Protein AF-A0A357Z618-F1 (afdb_monomer)

Solvent-accessible surface area (backbone atoms only — not comparable to full-atom values): 7274 Å² total; per-residue (Å²): 133,85,86,73,82,80,74,82,81,78,72,84,77,72,81,84,80,55,97,51,48,66,59,56,58,45,61,80,38,63,82,45,45,51,68,73,71,71,44,47,83,38,64,69,55,47,49,55,39,32,42,52,51,33,52,50,54,50,51,53,52,52,51,50,52,41,51,54,41,33,74,76,70,43,71,34,67,64,52,50,53,53,52,51,53,53,52,49,52,49,52,52,51,49,49,51,30,59,74,70,75,45,95,68,69,49,82,97,48,21,77,60,14,70,64,56,85,70,93,108

Foldseek 3Di:
DDDDDDDDDPDPPDDDDDPCNVVVVCVVVPLCVCVVVVVLVPPLNVLLSLLVVLLVVVLVVQLVVLVVCVVVVHPSVVSVVVSVVLSVVQVVVSVVCSVVSHSDARPPRRVVSNPPPPPD

Mean predicted aligned error: 11.52 Å

Structure (mmCIF, N/CA/C/O backbone):
data_AF-A0A357Z618-F1
#
_entry.id   AF-A0A357Z618-F1
#
loop_
_atom_site.group_PDB
_atom_site.id
_atom_site.type_symbol
_atom_site.label_atom_id
_atom_site.label_alt_id
_atom_site.label_comp_id
_atom_site.label_asym_id
_atom_site.label_entity_id
_atom_site.label_seq_id
_atom_site.pdbx_PDB_ins_code
_atom_site.Cartn_x
_atom_site.Cartn_y
_atom_site.Cartn_z
_atom_site.occupancy
_atom_site.B_iso_or_equiv
_atom_site.auth_seq_id
_atom_site.auth_comp_id
_atom_site.auth_asym_id
_atom_site.auth_atom_id
_atom_site.pdbx_PDB_model_num
ATOM 1 N N . MET A 1 1 ? 59.404 21.538 21.693 1.00 68.31 1 MET A N 1
ATOM 2 C CA . MET A 1 1 ? 58.019 21.947 21.389 1.00 68.31 1 MET A CA 1
ATOM 3 C C . MET A 1 1 ? 57.127 21.073 22.239 1.00 68.31 1 MET A C 1
ATOM 5 O O . MET A 1 1 ? 57.030 19.886 21.957 1.00 68.31 1 MET A O 1
ATOM 9 N N . ASP A 1 2 ? 56.593 21.622 23.324 1.00 62.09 2 ASP A N 1
ATOM 10 C CA . ASP A 1 2 ? 55.784 20.862 24.276 1.00 62.09 2 ASP A CA 1
ATOM 11 C C . ASP A 1 2 ? 54.397 20.605 23.684 1.00 62.09 2 ASP A C 1
ATOM 13 O O . ASP A 1 2 ? 53.697 21.533 23.277 1.00 62.09 2 ASP A O 1
ATOM 17 N N . TYR A 1 3 ? 54.018 19.333 23.595 1.00 68.06 3 TYR A N 1
ATOM 18 C CA . TYR A 1 3 ? 52.692 18.923 23.149 1.00 68.06 3 TYR A CA 1
ATOM 19 C C . TYR A 1 3 ? 51.657 19.355 24.195 1.00 68.06 3 TYR A C 1
ATOM 21 O O . TYR A 1 3 ? 51.611 18.808 25.296 1.00 68.06 3 TYR A O 1
ATOM 29 N N . GLN A 1 4 ? 50.829 20.344 23.856 1.00 60.72 4 GLN A N 1
ATOM 30 C CA . GLN A 1 4 ? 49.635 20.683 24.626 1.00 60.72 4 GLN A CA 1
ATOM 31 C C . GLN A 1 4 ? 48.492 19.773 24.156 1.00 60.72 4 GLN A C 1
ATOM 33 O O . GLN A 1 4 ? 48.159 19.800 22.967 1.00 60.72 4 GLN A O 1
ATOM 38 N N . PRO A 1 5 ? 47.885 18.954 25.032 1.00 66.62 5 PRO A N 1
ATOM 39 C CA . PRO A 1 5 ? 46.740 18.148 24.643 1.00 66.62 5 PRO A CA 1
ATOM 40 C C . PRO A 1 5 ? 45.567 19.070 24.295 1.00 66.62 5 PRO A C 1
ATOM 42 O O . PRO A 1 5 ? 45.100 19.846 25.127 1.00 66.62 5 PRO A O 1
ATOM 45 N N . VAL A 1 6 ? 45.082 18.980 23.056 1.00 71.19 6 VAL A N 1
ATOM 46 C CA . VAL A 1 6 ? 43.821 19.607 22.648 1.00 71.19 6 VAL A CA 1
ATOM 47 C C . VAL A 1 6 ? 42.682 18.998 23.464 1.00 71.19 6 VAL A C 1
ATOM 49 O O . VAL A 1 6 ? 42.435 17.793 23.410 1.00 71.19 6 VAL A O 1
ATOM 52 N N . THR A 1 7 ? 41.996 19.823 24.251 1.00 67.69 7 THR A N 1
ATOM 53 C CA . THR A 1 7 ? 40.782 19.413 24.956 1.00 67.69 7 THR A CA 1
ATOM 54 C C . THR A 1 7 ? 39.686 19.088 23.936 1.00 67.69 7 THR A C 1
ATOM 56 O O . THR A 1 7 ? 39.509 19.831 22.966 1.00 67.69 7 THR A O 1
ATOM 59 N N . PRO A 1 8 ? 38.938 17.983 24.108 1.00 64.88 8 PRO A N 1
ATOM 60 C CA . PRO A 1 8 ? 37.836 17.669 23.213 1.00 64.88 8 PRO A CA 1
ATOM 61 C C . PRO A 1 8 ? 36.765 18.754 23.353 1.00 64.88 8 PRO A C 1
ATOM 63 O O . PRO A 1 8 ? 36.229 18.977 24.439 1.00 64.88 8 PRO A O 1
ATOM 66 N N . VAL A 1 9 ? 36.462 19.440 22.250 1.00 62.28 9 VAL A N 1
ATOM 67 C CA . VAL A 1 9 ? 35.325 20.360 22.164 1.00 62.28 9 VAL A CA 1
ATOM 68 C C . VAL A 1 9 ? 34.064 19.529 22.376 1.00 62.28 9 VAL A C 1
ATOM 70 O O . VAL A 1 9 ? 33.735 18.667 21.561 1.00 62.28 9 VAL A O 1
ATOM 73 N N . SER A 1 10 ? 33.367 19.757 23.486 1.00 60.72 10 SER A N 1
ATOM 74 C CA . SER A 1 10 ? 32.055 19.174 23.736 1.00 60.72 10 SER A CA 1
ATOM 75 C C . SER A 1 10 ? 31.085 19.664 22.659 1.00 60.72 10 SER A C 1
ATOM 77 O O . SER A 1 10 ? 30.674 20.823 22.646 1.00 60.72 10 SER A O 1
ATOM 79 N N . GLN A 1 11 ? 30.725 18.784 21.721 1.00 56.59 11 GLN A N 1
ATOM 80 C CA . GLN A 1 11 ? 29.605 19.036 20.816 1.00 56.59 11 GLN A CA 1
ATOM 81 C C . GLN A 1 11 ? 28.349 19.296 21.665 1.00 56.59 11 GLN A C 1
ATOM 83 O O . GLN A 1 11 ? 28.094 18.526 22.597 1.00 56.59 11 GLN A O 1
ATOM 88 N N . PRO A 1 12 ? 27.553 20.343 21.378 1.00 52.50 12 PRO A N 1
ATOM 89 C CA . PRO A 1 12 ? 26.304 20.564 22.089 1.00 52.50 12 PRO A CA 1
ATOM 90 C C . PRO A 1 12 ? 25.418 19.328 21.933 1.00 52.50 12 PRO A C 1
ATOM 92 O O . PRO A 1 12 ? 25.112 18.899 20.819 1.00 52.50 12 PRO A O 1
ATOM 95 N N . SER A 1 13 ? 25.046 18.731 23.064 1.00 57.50 13 SER A N 1
ATOM 96 C CA . SER A 1 13 ? 24.166 17.572 23.118 1.00 57.50 13 SER A CA 1
ATOM 97 C C . SER A 1 13 ? 22.793 17.939 22.558 1.00 57.50 13 SER A C 1
ATOM 99 O O . SER A 1 13 ? 22.197 18.887 23.055 1.00 57.50 13 SER A O 1
ATOM 101 N N . SER A 1 14 ? 22.319 17.167 21.572 1.00 63.69 14 SER A N 1
ATOM 102 C CA . SER A 1 14 ? 20.929 17.030 21.090 1.00 63.69 14 SER A CA 1
ATOM 103 C C . SER A 1 14 ? 20.078 18.307 21.004 1.00 63.69 14 SER A C 1
ATOM 105 O O . SER A 1 14 ? 19.740 18.911 22.018 1.00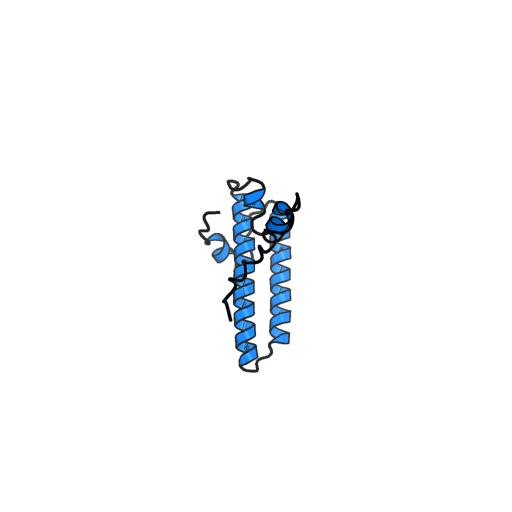 63.69 14 SER A O 1
ATOM 107 N N . ALA A 1 15 ? 19.625 18.641 19.790 1.00 66.06 15 ALA A N 1
ATOM 108 C CA . ALA A 1 15 ? 18.656 19.709 19.541 1.00 66.06 15 ALA A CA 1
ATOM 109 C C . ALA A 1 15 ? 17.475 19.676 20.545 1.00 66.06 15 ALA A C 1
ATOM 111 O O . ALA A 1 15 ? 17.050 18.584 20.941 1.00 66.06 15 ALA A O 1
ATOM 112 N N . PRO A 1 16 ? 16.953 20.842 20.976 1.00 62.53 16 PRO A N 1
ATOM 113 C CA . PRO A 1 16 ? 15.870 20.909 21.953 1.00 62.53 16 PRO A CA 1
ATOM 114 C C . PRO A 1 16 ? 14.658 20.111 21.460 1.00 62.53 16 PRO A C 1
ATOM 116 O O . PRO A 1 16 ? 14.172 20.339 20.355 1.00 62.53 16 PRO A O 1
ATOM 119 N N . LYS A 1 17 ? 14.190 19.166 22.285 1.00 56.28 17 LYS A N 1
ATOM 120 C CA . LYS A 1 17 ? 13.039 18.315 21.964 1.00 56.28 17 LYS A CA 1
ATOM 121 C C . LYS A 1 17 ? 11.777 19.167 21.853 1.00 56.28 17 LYS A C 1
ATOM 123 O O . LYS A 1 17 ? 11.430 19.872 22.804 1.00 56.28 17 LYS A O 1
ATOM 128 N N . HIS A 1 18 ? 11.081 19.100 20.724 1.00 66.00 18 HIS A N 1
ATOM 129 C CA . HIS A 1 18 ? 9.784 19.740 20.573 1.00 66.00 18 HIS A CA 1
ATOM 130 C C . HIS A 1 18 ? 8.726 18.940 21.352 1.00 66.00 18 HIS A C 1
ATOM 132 O O . HIS A 1 18 ? 8.721 17.707 21.300 1.00 66.00 18 HIS A O 1
ATOM 138 N N . PRO A 1 19 ? 7.755 19.592 22.016 1.00 66.81 19 PRO A N 1
ATOM 139 C CA . PRO A 1 19 ? 6.670 18.896 22.716 1.00 66.81 19 PRO A CA 1
ATOM 140 C C . PRO A 1 19 ? 5.860 17.952 21.816 1.00 66.81 19 PRO A C 1
ATOM 142 O O . PRO A 1 19 ? 5.194 17.043 22.303 1.00 66.81 19 PRO A O 1
ATOM 145 N N . GLN A 1 20 ? 5.914 18.164 20.497 1.00 70.12 20 GLN A N 1
ATOM 146 C CA . GLN A 1 20 ? 5.241 1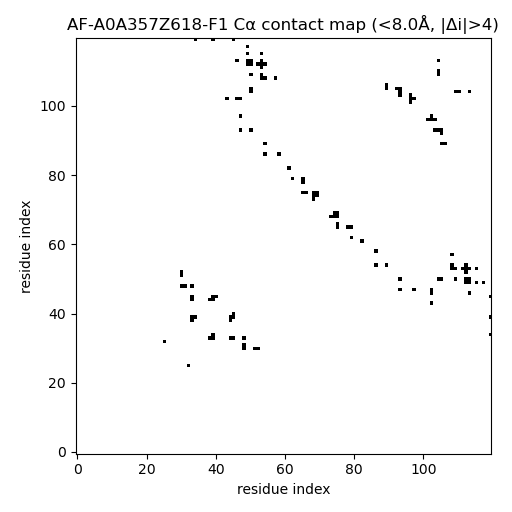7.331 19.502 1.00 70.12 20 GLN A CA 1
ATOM 147 C C . GLN A 1 20 ? 6.190 16.412 18.725 1.00 70.12 20 GLN A C 1
ATOM 149 O O . GLN A 1 20 ? 5.743 15.802 17.760 1.00 70.12 20 GLN A O 1
ATOM 154 N N . ASP A 1 21 ? 7.453 16.249 19.134 1.00 73.00 21 ASP A N 1
ATOM 155 C CA . ASP A 1 21 ? 8.395 15.311 18.494 1.00 73.00 21 ASP A CA 1
ATOM 156 C C . ASP A 1 21 ? 7.810 13.905 18.399 1.00 73.00 21 ASP A C 1
ATOM 158 O O . ASP A 1 21 ? 7.963 13.214 17.395 1.00 73.00 21 ASP A O 1
ATOM 162 N N . MET A 1 22 ? 7.080 13.497 19.438 1.00 62.06 22 MET A N 1
ATOM 163 C CA . MET A 1 22 ? 6.418 12.205 19.459 1.00 62.06 22 MET A CA 1
ATOM 164 C C . MET A 1 22 ? 5.273 12.148 18.439 1.00 62.06 22 MET A C 1
ATOM 166 O O . MET A 1 22 ? 5.167 11.178 17.706 1.00 62.06 22 MET A O 1
ATOM 170 N N . LEU A 1 23 ? 4.461 13.200 18.309 1.00 65.38 23 LEU A N 1
ATOM 171 C CA . LEU A 1 23 ? 3.409 13.278 17.287 1.00 65.38 23 LEU A CA 1
ATOM 172 C C . LEU A 1 23 ? 3.995 13.330 15.862 1.00 65.38 23 LEU A C 1
ATOM 174 O O . LEU A 1 23 ? 3.475 12.686 14.948 1.00 65.38 23 LEU A O 1
ATOM 178 N N . ALA A 1 24 ? 5.105 14.046 15.677 1.00 60.72 24 ALA A N 1
ATOM 179 C CA . ALA A 1 24 ? 5.835 14.125 14.418 1.00 60.72 24 ALA A CA 1
ATOM 180 C C . ALA A 1 24 ? 6.406 12.755 14.025 1.00 60.72 24 ALA A C 1
ATOM 182 O O . ALA A 1 24 ? 6.180 12.300 12.905 1.00 60.72 24 ALA A O 1
ATOM 183 N N . ALA A 1 25 ? 7.048 12.051 14.961 1.00 61.16 25 ALA A N 1
ATOM 184 C CA . ALA A 1 25 ? 7.526 10.685 14.759 1.00 61.16 25 ALA A CA 1
ATOM 185 C C . ALA A 1 25 ? 6.379 9.733 14.392 1.00 61.16 25 ALA A C 1
ATOM 187 O O . ALA A 1 25 ? 6.508 8.926 13.480 1.00 61.16 25 ALA A O 1
ATOM 188 N N . VAL A 1 26 ? 5.229 9.871 15.049 1.00 53.72 26 VAL A N 1
ATOM 189 C CA . VAL A 1 26 ? 4.042 9.033 14.831 1.00 53.72 26 VAL A CA 1
ATOM 190 C C . VAL A 1 26 ? 3.377 9.269 13.480 1.00 53.72 26 VAL A C 1
ATOM 192 O O . VAL A 1 26 ? 2.841 8.333 12.889 1.00 53.72 26 VAL A O 1
ATOM 195 N N . THR A 1 27 ? 3.466 10.483 12.944 1.00 59.66 27 THR A N 1
ATOM 196 C CA . THR A 1 27 ? 2.924 10.821 11.619 1.00 59.66 27 THR A CA 1
ATOM 197 C C . THR A 1 27 ? 3.650 10.070 10.495 1.00 59.66 27 THR A C 1
ATOM 199 O O . THR A 1 27 ? 3.020 9.673 9.516 1.00 59.66 27 THR A O 1
ATOM 202 N N . TYR A 1 28 ? 4.945 9.768 10.653 1.00 54.00 28 TYR A N 1
ATOM 203 C CA . TYR A 1 28 ? 5.670 8.883 9.724 1.00 54.00 28 TYR A CA 1
ATOM 204 C C . TYR A 1 28 ? 5.154 7.439 9.752 1.00 54.00 28 TYR A C 1
ATOM 206 O O . TYR A 1 28 ? 5.375 6.670 8.819 1.00 54.00 28 TYR A O 1
ATOM 214 N N . ILE A 1 29 ? 4.441 7.078 10.817 1.00 61.38 29 ILE A N 1
ATOM 215 C CA . ILE A 1 29 ? 3.981 5.733 11.121 1.00 61.38 29 ILE A CA 1
ATOM 216 C C . ILE A 1 29 ? 2.441 5.672 11.046 1.00 61.38 29 ILE A C 1
ATOM 218 O O . ILE A 1 29 ? 1.783 5.014 11.849 1.00 61.38 29 ILE A O 1
ATOM 222 N N . ILE A 1 30 ? 1.827 6.335 10.057 1.00 65.62 30 ILE A N 1
ATOM 223 C CA . ILE A 1 30 ? 0.366 6.297 9.827 1.00 65.62 30 ILE A CA 1
ATOM 224 C C . ILE A 1 30 ? -0.182 4.854 9.730 1.00 65.62 30 ILE A C 1
ATOM 226 O O . ILE A 1 30 ? -1.303 4.592 10.158 1.00 65.62 30 ILE A O 1
ATOM 230 N N . PHE A 1 31 ? 0.628 3.881 9.293 1.00 60.75 31 PHE A N 1
ATOM 231 C CA . PHE A 1 31 ? 0.270 2.451 9.289 1.00 60.75 31 PHE A CA 1
ATOM 232 C C . PHE A 1 31 ? 0.138 1.813 10.683 1.00 60.75 31 PHE A C 1
ATOM 234 O O . PHE A 1 31 ? -0.487 0.764 10.818 1.00 60.75 31 PHE A O 1
ATOM 241 N N . PHE A 1 32 ? 0.692 2.431 11.726 1.00 63.78 32 PHE A N 1
ATOM 242 C CA . PHE A 1 32 ? 0.564 1.989 13.116 1.00 63.78 32 PHE A CA 1
ATOM 243 C C . PHE A 1 32 ? -0.369 2.897 13.926 1.00 63.78 32 PHE A C 1
ATOM 245 O O . PHE A 1 32 ? -0.445 2.748 15.144 1.00 63.78 32 PHE A O 1
ATOM 252 N N . ALA A 1 33 ? -1.122 3.797 13.282 1.00 65.50 33 ALA A N 1
ATOM 253 C CA . ALA A 1 33 ? -2.115 4.635 13.956 1.00 65.50 33 ALA A CA 1
ATOM 254 C C . ALA A 1 33 ? -3.046 3.845 14.913 1.00 65.50 33 ALA A C 1
ATOM 256 O O . ALA A 1 33 ? -3.234 4.297 16.044 1.00 65.50 33 ALA A O 1
ATOM 257 N N . PRO A 1 34 ? -3.535 2.633 14.570 1.00 60.25 34 PRO A N 1
ATOM 258 C CA . PRO A 1 34 ? -4.220 1.741 15.514 1.00 60.25 34 PRO A CA 1
ATOM 259 C C . PRO A 1 34 ? -3.477 1.444 16.818 1.00 60.25 34 PRO A C 1
ATOM 261 O O . PRO A 1 34 ? -4.050 1.517 17.908 1.00 60.25 34 PRO A O 1
ATOM 264 N N . ASN A 1 35 ? -2.184 1.136 16.699 1.00 62.41 35 ASN A N 1
ATOM 265 C CA . ASN A 1 35 ? -1.321 0.763 17.812 1.00 62.41 35 ASN A CA 1
ATOM 266 C C . ASN A 1 35 ? -1.049 1.936 18.748 1.00 62.41 35 ASN A C 1
ATOM 268 O O . ASN A 1 35 ? -0.688 1.723 19.905 1.00 62.41 35 ASN A O 1
ATOM 272 N N . LEU A 1 36 ? -1.254 3.159 18.268 1.00 58.91 36 LEU A N 1
ATOM 273 C CA . LEU A 1 36 ? -1.087 4.376 19.046 1.00 58.91 36 LEU A CA 1
ATOM 274 C C . LEU A 1 36 ? -2.394 4.930 19.593 1.00 58.91 36 LEU A C 1
ATOM 276 O O . LEU A 1 36 ? -2.397 5.510 20.673 1.00 58.91 36 LEU A O 1
ATOM 280 N N . ALA A 1 37 ? -3.512 4.665 18.922 1.00 64.94 37 ALA A N 1
ATOM 281 C CA . ALA A 1 37 ? -4.844 4.960 19.435 1.00 64.94 37 ALA A CA 1
ATOM 282 C C . ALA A 1 37 ? -5.287 4.009 20.568 1.00 64.94 37 ALA A C 1
ATOM 284 O O . ALA A 1 37 ? -6.413 4.115 21.046 1.00 64.94 37 ALA A O 1
ATOM 285 N N . GLY A 1 38 ? -4.446 3.045 20.968 1.00 61.03 38 GLY A N 1
ATOM 286 C CA . GLY A 1 38 ? -4.767 2.060 22.006 1.00 61.03 38 GLY A CA 1
ATOM 287 C C . GLY A 1 38 ? -5.835 1.044 21.590 1.00 61.03 38 GLY A C 1
ATOM 288 O O . GLY A 1 38 ? -6.271 0.249 22.412 1.00 61.03 38 GLY A O 1
ATOM 289 N N . LYS A 1 39 ? -6.237 1.025 20.314 1.00 68.69 39 LYS A N 1
ATOM 290 C CA . LYS A 1 39 ? -7.273 0.126 19.779 1.00 68.69 39 LYS A CA 1
ATOM 291 C C . LYS A 1 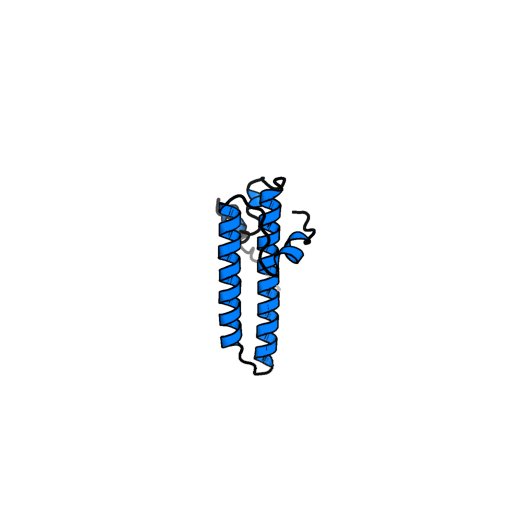39 ? -6.687 -1.161 19.200 1.00 68.69 39 LYS A C 1
ATOM 293 O O . LYS A 1 39 ? -7.233 -1.732 18.262 1.00 68.69 39 LYS A O 1
ATOM 298 N N . LYS A 1 40 ? -5.554 -1.605 19.748 1.00 63.25 40 LYS A N 1
ATOM 299 C CA . LYS A 1 40 ? -4.772 -2.732 19.217 1.00 63.25 40 LYS A CA 1
ATOM 300 C C . LYS A 1 40 ? -5.561 -4.034 19.254 1.00 63.25 40 LYS A C 1
ATOM 302 O O . LYS A 1 40 ? -5.351 -4.898 18.420 1.00 63.25 40 LYS A O 1
ATOM 307 N N . ASP A 1 41 ? -6.477 -4.188 20.203 1.00 65.69 41 ASP A N 1
ATOM 308 C CA . ASP A 1 41 ? -7.231 -5.433 20.392 1.00 65.69 41 ASP A CA 1
ATOM 309 C C . ASP A 1 41 ? -8.495 -5.532 19.543 1.00 65.69 41 ASP A C 1
ATOM 311 O O . ASP A 1 41 ? -9.106 -6.598 19.456 1.00 65.69 41 ASP A O 1
ATOM 315 N N . ASP A 1 42 ? -8.844 -4.454 18.848 1.00 79.75 42 ASP A N 1
ATOM 316 C CA . ASP A 1 42 ? -9.991 -4.434 17.965 1.00 79.75 42 ASP A CA 1
ATOM 317 C C . ASP A 1 42 ? -9.685 -5.218 16.672 1.00 79.75 42 ASP A C 1
ATOM 319 O O . ASP A 1 42 ? -8.790 -4.875 15.892 1.00 79.75 42 ASP A O 1
ATOM 323 N N . GLN A 1 43 ? -10.432 -6.305 16.451 1.00 82.12 43 GLN A N 1
ATOM 324 C CA . GLN A 1 43 ? -10.274 -7.193 15.292 1.00 82.12 43 GLN A CA 1
ATOM 325 C C . GLN A 1 43 ? -10.537 -6.472 13.961 1.00 82.12 43 GLN A C 1
ATOM 327 O O . GLN A 1 43 ? -9.876 -6.769 12.964 1.00 82.12 43 GLN A O 1
ATOM 332 N N . TYR A 1 44 ? -11.461 -5.509 13.943 1.00 82.12 44 TYR A N 1
ATOM 333 C CA . TYR A 1 44 ? -11.781 -4.705 12.766 1.00 82.12 44 TYR A CA 1
ATOM 334 C C . TYR A 1 44 ? -10.618 -3.779 12.412 1.00 82.12 44 TYR A C 1
ATOM 336 O O . TYR A 1 44 ? -10.174 -3.709 11.261 1.00 82.12 44 TYR A O 1
ATOM 344 N N . VAL A 1 45 ? -10.053 -3.123 13.423 1.00 80.69 45 VAL A N 1
ATOM 345 C CA . VAL A 1 45 ? -8.892 -2.253 13.241 1.00 80.69 45 VAL A CA 1
ATOM 346 C C . VAL A 1 45 ? -7.667 -3.065 12.794 1.00 80.69 45 VAL A C 1
ATOM 348 O O . VAL A 1 45 ? -7.000 -2.680 11.829 1.00 80.69 45 VAL A O 1
ATOM 351 N N . LYS A 1 46 ? -7.409 -4.223 13.418 1.00 80.69 46 LYS A N 1
ATOM 352 C CA . LYS A 1 46 ? -6.338 -5.159 13.026 1.00 80.69 46 LYS A CA 1
ATOM 353 C C . LYS A 1 46 ? -6.482 -5.634 11.582 1.00 80.69 46 LYS A C 1
ATOM 355 O O . LYS A 1 46 ? -5.486 -5.719 10.862 1.00 80.69 46 LYS A O 1
ATOM 360 N N . TYR A 1 47 ? -7.705 -5.916 11.141 1.00 85.00 47 TYR A N 1
ATOM 361 C CA . TYR A 1 47 ? -7.983 -6.314 9.765 1.00 85.00 47 TYR A CA 1
ATOM 362 C C . TYR A 1 47 ? -7.567 -5.227 8.761 1.00 85.00 47 TYR A C 1
ATOM 364 O O . TYR A 1 47 ? -6.758 -5.490 7.866 1.00 85.00 47 TYR A O 1
ATOM 372 N N . HIS A 1 48 ? -8.042 -3.989 8.934 1.00 84.44 48 HIS A N 1
ATOM 373 C CA . HIS A 1 48 ? -7.690 -2.891 8.026 1.00 84.44 48 HIS A CA 1
ATOM 374 C C . HIS A 1 48 ? -6.211 -2.507 8.108 1.00 84.44 48 HIS A C 1
ATOM 376 O O . HIS A 1 48 ? -5.617 -2.145 7.091 1.00 84.44 48 HIS A O 1
ATOM 382 N N . GLN A 1 49 ? -5.588 -2.657 9.278 1.00 84.81 49 GLN A N 1
ATOM 383 C CA . GLN A 1 49 ? -4.149 -2.475 9.441 1.00 84.81 49 GLN A CA 1
ATOM 384 C C . GLN A 1 49 ? -3.352 -3.506 8.630 1.00 84.81 49 GLN A C 1
ATOM 386 O O . GLN A 1 49 ? -2.436 -3.130 7.898 1.00 84.81 49 GLN A O 1
ATOM 391 N N . ARG A 1 50 ? -3.724 -4.793 8.683 1.00 84.94 50 ARG A N 1
A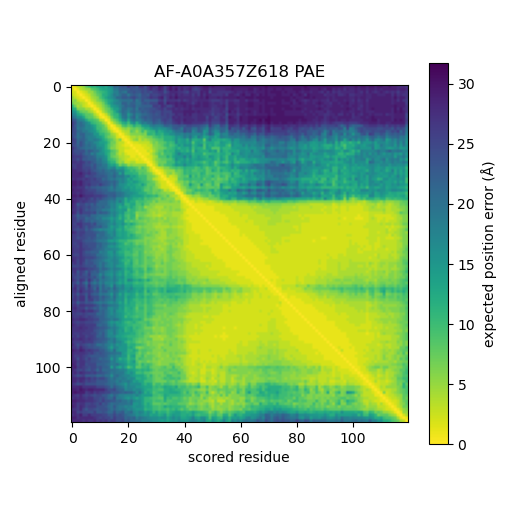TOM 392 C CA . ARG A 1 50 ? -3.097 -5.846 7.863 1.00 84.94 50 ARG A CA 1
ATOM 393 C C . ARG A 1 50 ? -3.287 -5.596 6.368 1.00 84.94 50 ARG A C 1
ATOM 395 O O . ARG A 1 50 ? -2.322 -5.721 5.619 1.00 84.94 50 ARG A O 1
ATOM 402 N N . GLN A 1 51 ? -4.485 -5.189 5.941 1.00 87.38 51 GLN A N 1
ATOM 403 C CA . GLN A 1 51 ? -4.761 -4.825 4.543 1.00 87.38 51 GLN A CA 1
ATOM 404 C C . GLN A 1 51 ? -3.907 -3.634 4.079 1.00 87.38 51 GLN A C 1
ATOM 406 O O . GLN A 1 51 ? -3.308 -3.689 3.006 1.00 87.38 51 GLN A O 1
ATOM 411 N N . ALA A 1 52 ? -3.786 -2.588 4.901 1.00 87.44 52 ALA A N 1
ATOM 412 C CA . ALA A 1 52 ? -2.960 -1.422 4.592 1.00 87.44 52 ALA A CA 1
ATOM 413 C C . ALA A 1 52 ? -1.467 -1.780 4.500 1.00 87.44 52 ALA A C 1
ATOM 415 O O . ALA A 1 52 ? -0.797 -1.379 3.549 1.00 87.44 52 ALA A O 1
ATOM 416 N N . ILE A 1 53 ? -0.952 -2.582 5.438 1.00 87.44 53 ILE A N 1
ATOM 417 C CA . ILE A 1 53 ? 0.436 -3.069 5.404 1.00 87.44 53 ILE A CA 1
ATOM 418 C C . ILE A 1 53 ? 0.668 -3.951 4.173 1.00 87.44 53 ILE A C 1
ATOM 420 O O . ILE A 1 53 ? 1.656 -3.766 3.463 1.00 87.44 53 ILE A O 1
ATOM 424 N N . GLY A 1 54 ? -0.252 -4.871 3.877 1.00 89.19 54 GLY A N 1
ATOM 425 C CA . GLY A 1 54 ? -0.183 -5.716 2.687 1.00 89.19 54 GLY A CA 1
ATOM 426 C C . GLY A 1 54 ? -0.130 -4.903 1.393 1.00 89.19 54 GLY A C 1
ATOM 427 O O . GLY A 1 54 ? 0.681 -5.203 0.520 1.00 89.19 54 GLY A O 1
ATOM 428 N N . LEU A 1 55 ? -0.918 -3.827 1.296 1.00 90.69 55 LEU A N 1
ATOM 429 C CA . LEU A 1 55 ? -0.900 -2.916 0.150 1.00 90.69 55 LEU A CA 1
ATOM 430 C C . LEU A 1 55 ? 0.449 -2.192 -0.004 1.00 90.69 55 LEU A C 1
ATOM 432 O O . LEU A 1 55 ? 0.944 -2.072 -1.124 1.00 90.69 55 LEU A O 1
ATOM 436 N N . VAL A 1 56 ? 1.075 -1.754 1.094 1.00 89.88 56 VAL A N 1
ATOM 437 C CA . VAL A 1 56 ? 2.418 -1.138 1.060 1.00 89.88 56 VAL A CA 1
ATOM 438 C C . VAL A 1 56 ? 3.478 -2.132 0.613 1.00 89.88 56 VAL A C 1
ATOM 440 O O . VAL A 1 56 ? 4.278 -1.819 -0.267 1.00 89.88 56 VAL A O 1
ATOM 443 N N . LEU A 1 57 ? 3.487 -3.333 1.195 1.00 90.50 57 LEU A N 1
ATOM 444 C CA . LEU A 1 57 ? 4.447 -4.374 0.825 1.00 90.50 57 LEU A CA 1
ATOM 445 C C . LEU A 1 57 ? 4.298 -4.748 -0.651 1.00 90.50 57 LEU A C 1
ATOM 447 O O . LEU A 1 57 ? 5.291 -4.840 -1.372 1.00 90.50 57 LEU A O 1
ATOM 451 N N . PHE A 1 58 ? 3.059 -4.883 -1.121 1.00 91.50 58 PHE A N 1
ATOM 452 C CA . PHE A 1 58 ? 2.765 -5.119 -2.527 1.00 91.50 58 PHE A CA 1
ATOM 453 C C . PHE A 1 58 ? 3.279 -3.983 -3.425 1.00 91.50 58 PHE A C 1
ATOM 455 O O . PHE A 1 58 ? 3.923 -4.248 -4.440 1.00 91.50 58 PHE A O 1
ATOM 462 N N . ALA A 1 59 ? 3.069 -2.723 -3.032 1.00 92.31 59 ALA A N 1
ATOM 463 C CA . ALA A 1 59 ? 3.578 -1.567 -3.765 1.00 92.31 59 ALA A CA 1
ATOM 464 C C . ALA A 1 59 ? 5.115 -1.550 -3.846 1.00 92.31 59 ALA A C 1
ATOM 466 O O . ALA A 1 59 ? 5.664 -1.285 -4.916 1.00 92.31 59 ALA A O 1
ATOM 467 N N . LEU A 1 60 ? 5.812 -1.876 -2.752 1.00 92.81 60 LEU A N 1
ATOM 468 C CA . LEU A 1 60 ? 7.277 -1.967 -2.723 1.00 92.81 60 LEU A CA 1
ATOM 469 C C . LEU A 1 60 ? 7.800 -3.070 -3.650 1.00 92.81 60 LEU A C 1
ATOM 471 O O . LEU A 1 60 ? 8.744 -2.835 -4.407 1.00 92.81 60 LEU A O 1
ATOM 475 N N . ILE A 1 61 ? 7.165 -4.245 -3.636 1.00 94.00 61 ILE A N 1
ATOM 476 C CA . ILE A 1 61 ? 7.518 -5.357 -4.530 1.00 94.00 61 ILE A CA 1
ATOM 477 C C . ILE A 1 61 ? 7.330 -4.940 -5.992 1.00 94.00 61 ILE A C 1
ATOM 479 O O . ILE A 1 61 ? 8.254 -5.092 -6.791 1.00 94.00 61 ILE A O 1
ATOM 483 N N . LEU A 1 62 ? 6.174 -4.364 -6.345 1.00 94.12 62 LEU A N 1
ATOM 484 C CA . LEU A 1 62 ? 5.916 -3.903 -7.712 1.00 94.12 62 LEU A CA 1
ATOM 485 C C . LEU A 1 62 ? 6.909 -2.827 -8.156 1.00 94.12 62 LEU A C 1
ATOM 487 O O . LEU A 1 62 ? 7.381 -2.865 -9.291 1.00 94.12 62 LEU A O 1
ATOM 491 N N . GLN A 1 63 ? 7.266 -1.899 -7.267 1.00 94.00 63 GLN A N 1
ATOM 492 C CA . GLN A 1 63 ? 8.270 -0.881 -7.561 1.00 94.00 63 GLN A CA 1
ATOM 493 C C . GLN A 1 63 ? 9.645 -1.508 -7.835 1.00 94.00 63 GLN A C 1
ATOM 495 O O . GLN A 1 63 ? 10.325 -1.086 -8.770 1.00 94.00 63 GLN A O 1
ATOM 500 N N . GLY A 1 64 ? 10.037 -2.534 -7.074 1.00 94.06 64 GLY A N 1
ATOM 501 C CA . GLY A 1 64 ? 11.259 -3.302 -7.327 1.00 94.06 64 GLY A CA 1
ATOM 502 C C . GLY A 1 64 ? 11.241 -3.998 -8.690 1.00 94.06 64 GLY A C 1
ATOM 503 O O . GLY A 1 64 ? 12.193 -3.868 -9.460 1.00 94.06 64 GLY A O 1
ATOM 504 N N . VAL A 1 65 ? 10.133 -4.662 -9.031 1.00 95.00 65 VAL A N 1
ATOM 505 C CA . VAL A 1 65 ? 9.945 -5.320 -10.337 1.00 95.00 65 VAL A CA 1
ATOM 506 C C . VAL A 1 65 ? 10.030 -4.311 -11.488 1.00 95.00 65 VAL A C 1
ATOM 508 O O . VAL A 1 65 ? 10.735 -4.558 -12.465 1.00 95.00 65 VAL A O 1
ATOM 511 N N . ILE A 1 66 ? 9.376 -3.151 -11.365 1.00 95.81 66 ILE A N 1
ATOM 512 C CA . ILE A 1 66 ? 9.443 -2.071 -12.363 1.00 95.81 66 ILE A CA 1
ATOM 513 C C . ILE A 1 66 ? 10.883 -1.578 -12.553 1.00 95.81 66 ILE A C 1
ATOM 515 O O . ILE A 1 66 ? 11.311 -1.382 -13.690 1.00 95.81 66 ILE A O 1
ATOM 519 N N . SER A 1 67 ? 11.635 -1.390 -11.465 1.00 94.25 67 SER A N 1
ATOM 520 C CA . SER A 1 67 ? 13.036 -0.957 -11.535 1.00 94.25 67 SER A CA 1
ATOM 521 C C . SER A 1 67 ? 13.918 -1.979 -12.257 1.00 94.25 67 SER A C 1
ATOM 523 O O . SER A 1 67 ? 14.745 -1.588 -13.078 1.00 94.25 67 SER A O 1
ATOM 525 N N . ILE A 1 68 ? 13.713 -3.279 -12.011 1.00 95.44 68 ILE A N 1
ATOM 526 C CA . ILE A 1 68 ? 14.432 -4.348 -12.722 1.00 95.44 68 ILE A CA 1
ATOM 527 C C . ILE A 1 68 ? 14.095 -4.308 -14.216 1.00 95.44 68 ILE A C 1
ATOM 529 O O . ILE A 1 68 ? 15.000 -4.312 -15.043 1.00 95.44 68 ILE A O 1
ATOM 533 N N . ILE A 1 69 ? 12.812 -4.214 -14.580 1.00 93.81 69 ILE A N 1
ATOM 534 C CA . ILE A 1 69 ? 12.387 -4.121 -15.987 1.00 93.81 69 ILE A CA 1
ATOM 535 C C . ILE A 1 69 ? 13.015 -2.897 -16.670 1.00 93.81 69 ILE A C 1
ATOM 537 O O . ILE A 1 69 ? 13.489 -3.003 -17.800 1.00 93.81 69 ILE A O 1
ATOM 541 N N . GLY A 1 70 ? 13.049 -1.752 -15.983 1.00 94.75 70 GLY A N 1
ATOM 542 C CA . GLY A 1 70 ? 13.686 -0.534 -16.483 1.00 94.75 70 GLY A CA 1
ATOM 543 C C . GLY A 1 70 ? 15.190 -0.692 -16.706 1.00 94.75 70 GLY A C 1
ATOM 544 O O . GLY A 1 70 ? 15.695 -0.261 -17.739 1.00 94.75 70 GLY A O 1
ATOM 545 N N . TYR A 1 71 ? 15.892 -1.374 -15.796 1.00 95.19 71 TYR A N 1
ATOM 546 C CA . TYR A 1 71 ? 17.326 -1.654 -15.933 1.00 95.19 71 TYR A CA 1
ATOM 547 C C . TYR A 1 71 ? 17.656 -2.429 -17.220 1.00 95.19 71 TYR A C 1
ATOM 549 O O . TYR A 1 71 ? 18.658 -2.142 -17.870 1.00 95.19 71 TYR A O 1
ATOM 557 N N . TRP A 1 72 ? 16.784 -3.352 -17.635 1.00 96.06 72 TRP A N 1
ATOM 558 C CA . TRP A 1 72 ? 16.925 -4.119 -18.881 1.00 96.06 72 TRP A CA 1
ATOM 559 C C . TRP A 1 72 ? 16.367 -3.404 -20.130 1.00 96.06 72 TRP A C 1
ATOM 561 O O . TRP A 1 72 ? 16.195 -4.033 -21.172 1.00 96.06 72 TRP A O 1
ATOM 571 N N . GLY A 1 73 ? 16.076 -2.101 -20.051 1.00 93.56 73 GLY A N 1
ATOM 572 C CA . GLY A 1 73 ? 15.588 -1.300 -21.182 1.00 93.56 73 GLY A CA 1
ATOM 573 C C . GLY A 1 73 ? 14.082 -1.410 -21.451 1.00 93.56 73 GLY A C 1
ATOM 574 O O . GLY A 1 73 ? 13.614 -1.002 -22.513 1.00 93.56 73 GLY A O 1
ATOM 575 N N . GLY A 1 74 ? 13.305 -1.958 -20.514 1.00 93.50 74 GLY A N 1
ATOM 576 C CA . GLY A 1 74 ? 11.850 -2.045 -20.627 1.00 93.50 74 GLY A CA 1
ATOM 577 C C . GLY A 1 74 ? 11.121 -0.706 -20.406 1.00 93.50 74 GLY A C 1
ATOM 578 O O . GLY A 1 74 ? 11.717 0.281 -19.967 1.00 93.50 74 GLY A O 1
ATOM 579 N N . PRO A 1 75 ? 9.797 -0.649 -20.658 1.00 94.06 75 PRO A N 1
ATOM 580 C CA . PRO A 1 75 ? 8.997 0.581 -20.611 1.00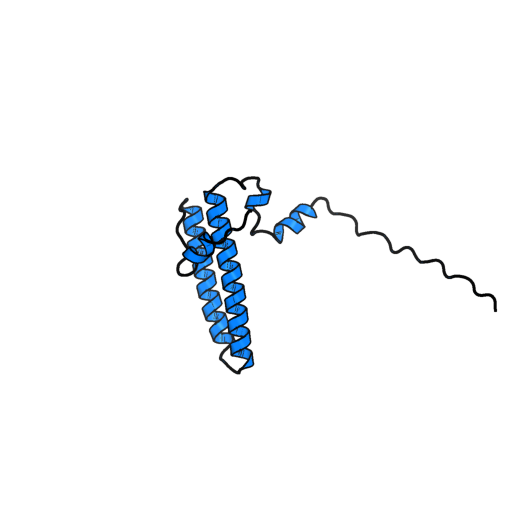 94.06 75 PRO A CA 1
ATOM 581 C C . PRO A 1 75 ? 8.642 1.007 -19.171 1.00 94.06 75 PRO A C 1
ATOM 583 O O . PRO A 1 75 ? 7.472 1.044 -18.777 1.00 94.06 75 PRO A O 1
ATOM 586 N N . GLN A 1 76 ? 9.658 1.349 -18.376 1.00 93.94 76 GLN A N 1
ATOM 587 C CA . GLN A 1 76 ? 9.542 1.665 -16.947 1.00 93.94 76 GLN A CA 1
ATOM 588 C C . GLN A 1 76 ? 8.475 2.724 -16.642 1.00 93.94 76 GLN A C 1
ATOM 590 O O . GLN A 1 76 ? 7.672 2.540 -15.728 1.00 93.94 76 GLN A O 1
ATOM 595 N N . TYR A 1 77 ? 8.455 3.832 -17.389 1.00 92.75 77 TYR A N 1
ATOM 596 C CA . TYR A 1 77 ? 7.549 4.952 -17.117 1.00 92.75 77 TYR A CA 1
ATOM 597 C C . TYR A 1 77 ? 6.082 4.559 -17.281 1.00 92.75 77 TYR A C 1
ATOM 599 O O . TYR A 1 77 ? 5.270 4.817 -16.392 1.00 92.75 77 TYR A O 1
ATOM 607 N N . THR A 1 78 ? 5.748 3.893 -18.386 1.00 94.69 78 THR A N 1
ATOM 608 C CA . THR A 1 78 ? 4.386 3.426 -18.662 1.00 94.69 78 THR A CA 1
ATOM 609 C C . THR A 1 78 ? 3.935 2.428 -17.601 1.00 94.69 78 THR A C 1
ATOM 611 O O . THR A 1 78 ? 2.842 2.562 -17.050 1.00 94.69 78 THR A O 1
ATOM 614 N N . LEU A 1 79 ? 4.798 1.469 -17.254 1.00 94.12 79 LEU A N 1
ATOM 615 C CA . LEU A 1 79 ? 4.482 0.446 -16.260 1.00 94.12 79 LEU A CA 1
ATOM 616 C C . LEU A 1 79 ? 4.286 1.050 -14.861 1.00 94.12 79 LEU A C 1
ATOM 618 O O . LEU A 1 79 ? 3.345 0.685 -14.156 1.00 94.12 79 LEU A O 1
ATOM 622 N N . ALA A 1 80 ? 5.114 2.030 -14.489 1.00 94.19 80 ALA A N 1
ATOM 623 C CA . ALA A 1 80 ? 4.981 2.758 -13.231 1.00 94.19 80 ALA A CA 1
ATOM 624 C C . ALA A 1 80 ? 3.644 3.507 -13.132 1.00 94.19 80 ALA A C 1
ATOM 626 O O . ALA A 1 80 ? 2.996 3.464 -12.086 1.00 94.19 80 ALA A O 1
ATOM 627 N N . TRP A 1 81 ? 3.202 4.171 -14.204 1.00 95.25 81 TRP A N 1
ATOM 628 C CA . TRP A 1 81 ? 1.911 4.866 -14.218 1.00 95.25 81 TRP A CA 1
ATOM 629 C C . TRP A 1 81 ? 0.730 3.908 -14.073 1.00 95.25 81 TRP A C 1
ATOM 631 O O . TRP A 1 81 ? -0.156 4.163 -13.257 1.00 9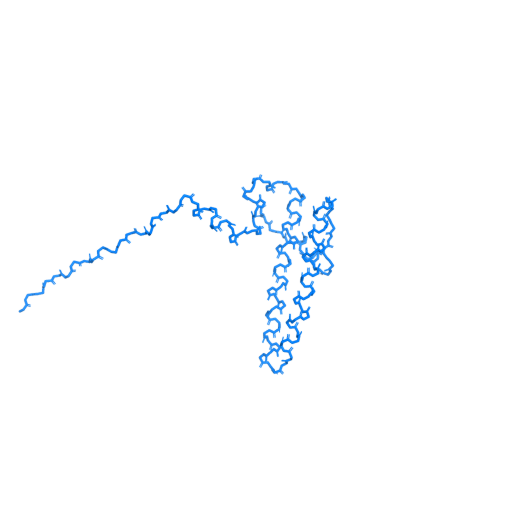5.25 81 TRP A O 1
ATOM 641 N N . VAL A 1 82 ? 0.745 2.783 -14.790 1.00 95.38 82 VAL A N 1
ATOM 642 C CA . VAL A 1 82 ? -0.302 1.755 -14.673 1.00 95.38 82 VAL A CA 1
ATOM 643 C C . VAL A 1 82 ? -0.368 1.204 -13.248 1.00 95.38 82 VAL A C 1
ATOM 645 O O . VAL A 1 82 ? -1.446 1.164 -12.653 1.00 95.38 82 VAL A O 1
ATOM 648 N N . VAL A 1 83 ? 0.778 0.849 -12.659 1.00 94.31 83 VAL A N 1
ATOM 649 C CA . VAL A 1 83 ? 0.831 0.347 -11.279 1.00 94.31 83 VAL A CA 1
ATOM 650 C C . VAL A 1 83 ? 0.306 1.382 -10.283 1.00 94.31 83 VAL A C 1
ATOM 652 O O . VAL A 1 83 ? -0.477 1.030 -9.402 1.00 94.31 83 VAL A O 1
ATOM 655 N N . ARG A 1 84 ? 0.655 2.666 -10.432 1.00 94.25 84 ARG A N 1
ATOM 656 C CA . ARG A 1 84 ? 0.143 3.737 -9.557 1.00 94.25 84 ARG A CA 1
ATOM 657 C C . ARG A 1 84 ? -1.378 3.855 -9.605 1.00 94.25 84 ARG A C 1
ATOM 659 O O . ARG A 1 84 ? -1.993 4.028 -8.556 1.00 94.25 84 ARG A O 1
ATOM 666 N N . LEU A 1 85 ? -1.985 3.735 -10.787 1.00 96.06 85 LEU A N 1
ATOM 667 C CA . LEU A 1 85 ? -3.444 3.779 -10.933 1.00 96.06 85 LEU A CA 1
ATOM 668 C C . LEU A 1 85 ? -4.121 2.582 -10.254 1.00 96.06 85 LEU A C 1
ATOM 670 O O . LEU A 1 85 ? -5.126 2.758 -9.566 1.00 96.06 85 LEU A O 1
ATOM 674 N N . ILE A 1 86 ? -3.547 1.384 -10.390 1.00 94.12 86 ILE A N 1
ATOM 675 C CA . ILE A 1 86 ? -4.050 0.173 -9.722 1.00 94.12 86 ILE A CA 1
ATOM 676 C C . ILE A 1 86 ? -3.944 0.309 -8.197 1.00 94.12 86 ILE A C 1
ATOM 678 O O . ILE A 1 86 ? -4.903 0.022 -7.480 1.00 94.12 86 ILE A O 1
ATOM 682 N N . LEU A 1 87 ? -2.807 0.790 -7.689 1.00 93.38 87 LEU A N 1
ATOM 683 C CA . LEU A 1 87 ? -2.619 1.017 -6.255 1.00 93.38 87 LEU A CA 1
ATOM 684 C C . LEU A 1 87 ? -3.595 2.071 -5.719 1.00 93.38 87 LEU A C 1
ATOM 686 O O . LEU A 1 87 ? -4.196 1.862 -4.668 1.00 93.38 87 LEU A O 1
ATOM 690 N N . LEU A 1 88 ? -3.807 3.166 -6.455 1.00 93.75 88 LEU A N 1
ATOM 691 C CA . LEU A 1 88 ? -4.783 4.194 -6.090 1.00 93.75 88 LEU A CA 1
ATOM 692 C C . LEU A 1 88 ? -6.202 3.617 -6.017 1.00 93.75 88 LEU A C 1
ATOM 694 O O . LEU A 1 88 ? -6.932 3.885 -5.063 1.00 93.75 88 LEU A O 1
ATOM 698 N N . TYR A 1 89 ? -6.577 2.780 -6.983 1.00 94.19 89 TYR A N 1
ATOM 699 C CA . TYR A 1 89 ? -7.852 2.070 -6.972 1.00 94.19 89 TYR A CA 1
ATOM 700 C C . TYR A 1 89 ? -8.018 1.187 -5.721 1.00 94.19 89 TYR A C 1
ATOM 702 O O . TYR A 1 89 ? -9.072 1.227 -5.080 1.00 94.19 89 TYR A O 1
ATOM 710 N N . PHE A 1 90 ? -6.975 0.456 -5.310 1.00 93.19 90 PHE A N 1
ATOM 711 C CA . PHE A 1 90 ? -7.004 -0.341 -4.076 1.00 93.19 90 PHE A CA 1
ATOM 712 C C . PHE A 1 90 ? -7.116 0.514 -2.814 1.00 93.19 90 PHE A C 1
ATOM 714 O O . PHE A 1 90 ? -7.901 0.168 -1.932 1.00 93.19 90 PHE A O 1
ATOM 721 N N . VAL A 1 91 ? -6.416 1.651 -2.736 1.00 91.00 91 VAL A N 1
ATOM 722 C CA . VAL A 1 91 ? -6.571 2.594 -1.613 1.00 91.00 91 VAL A CA 1
ATOM 723 C C . VAL A 1 91 ? -8.024 3.061 -1.501 1.00 91.00 91 VAL A C 1
ATOM 725 O O . VAL A 1 91 ? -8.598 3.031 -0.412 1.00 91.00 91 VAL A O 1
ATOM 728 N N . ILE A 1 92 ? -8.643 3.447 -2.621 1.00 91.81 92 ILE A N 1
ATOM 729 C CA . ILE A 1 92 ? -10.022 3.951 -2.638 1.00 91.81 92 ILE A CA 1
ATOM 730 C C . ILE A 1 92 ? -11.004 2.872 -2.180 1.00 91.81 92 ILE A C 1
ATOM 732 O O . ILE A 1 92 ? -11.866 3.147 -1.347 1.00 91.81 92 ILE A O 1
ATOM 736 N N . ILE A 1 93 ? -10.893 1.645 -2.696 1.00 91.50 93 ILE A N 1
ATOM 737 C CA . ILE A 1 93 ? -11.814 0.568 -2.309 1.00 91.50 93 ILE A CA 1
ATOM 738 C C . ILE A 1 93 ? -11.614 0.169 -0.856 1.00 91.50 93 ILE A C 1
ATOM 740 O O . ILE A 1 93 ? -12.608 0.077 -0.142 1.00 91.50 93 ILE A O 1
ATOM 744 N N . GLY A 1 94 ? -10.366 0.003 -0.412 1.00 87.00 94 GLY A N 1
ATOM 745 C CA . GLY A 1 94 ? -10.050 -0.321 0.979 1.00 87.00 94 GLY A CA 1
ATOM 746 C C . GLY A 1 94 ? -10.602 0.724 1.947 1.00 87.00 94 GLY A C 1
ATOM 747 O O . GLY A 1 94 ? -11.226 0.374 2.951 1.00 87.00 94 GLY A O 1
ATOM 748 N N . GLY A 1 95 ? -10.452 2.005 1.598 1.00 86.31 95 GLY A N 1
ATOM 749 C CA . GLY A 1 95 ? -11.043 3.121 2.331 1.00 86.31 95 GLY A CA 1
ATOM 750 C C . GL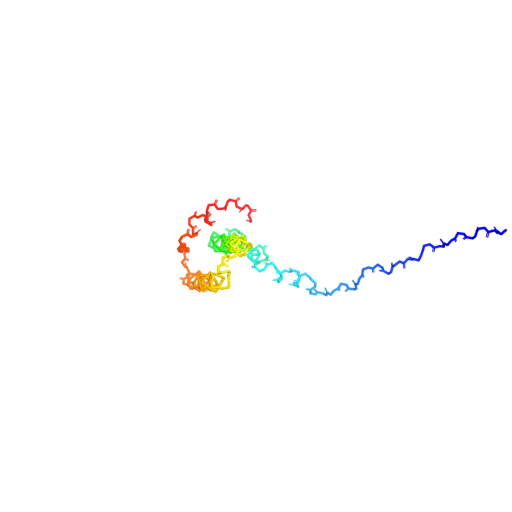Y A 1 95 ? -12.571 3.079 2.336 1.00 86.31 95 GLY A C 1
ATOM 751 O O . GLY A 1 95 ? -13.174 3.182 3.398 1.00 86.31 95 GLY A O 1
ATOM 752 N N . LYS A 1 96 ? -13.217 2.859 1.182 1.00 84.38 96 LYS A N 1
ATOM 753 C CA . LYS A 1 96 ? -14.683 2.735 1.100 1.00 84.38 96 LYS A CA 1
ATOM 754 C C . LYS A 1 96 ? -15.219 1.590 1.961 1.00 84.38 96 LYS A C 1
ATOM 756 O O . LYS A 1 96 ? -16.217 1.787 2.642 1.00 84.38 96 LYS A O 1
ATOM 761 N N . THR A 1 97 ? -14.565 0.431 1.964 1.00 85.06 97 THR A N 1
ATOM 762 C CA . THR A 1 97 ? -14.964 -0.709 2.809 1.00 85.06 97 THR A CA 1
ATOM 763 C C . THR A 1 97 ? -14.784 -0.405 4.294 1.00 85.06 97 THR A C 1
ATOM 765 O O . THR A 1 97 ? -15.684 -0.682 5.079 1.00 85.06 97 THR A O 1
ATOM 768 N N . ALA A 1 98 ? -13.694 0.276 4.669 1.00 84.81 98 ALA A N 1
ATOM 769 C CA . ALA A 1 98 ? -13.472 0.717 6.046 1.00 84.81 98 ALA A CA 1
ATOM 770 C C . ALA A 1 98 ? -14.477 1.794 6.506 1.00 84.81 98 ALA A C 1
ATOM 772 O O . ALA A 1 98 ? -14.837 1.867 7.678 1.00 84.81 98 ALA A O 1
ATOM 773 N N . LEU A 1 99 ? -14.941 2.652 5.596 1.00 80.88 99 LEU A N 1
ATOM 774 C CA . LEU A 1 99 ? -15.986 3.637 5.893 1.00 80.88 99 LEU A CA 1
ATOM 775 C C . LEU A 1 99 ? -17.383 3.002 5.951 1.00 80.88 99 LEU A C 1
ATOM 777 O O . LEU A 1 99 ? -18.246 3.508 6.659 1.00 80.88 99 LEU A O 1
ATOM 781 N N . ALA A 1 100 ? -17.597 1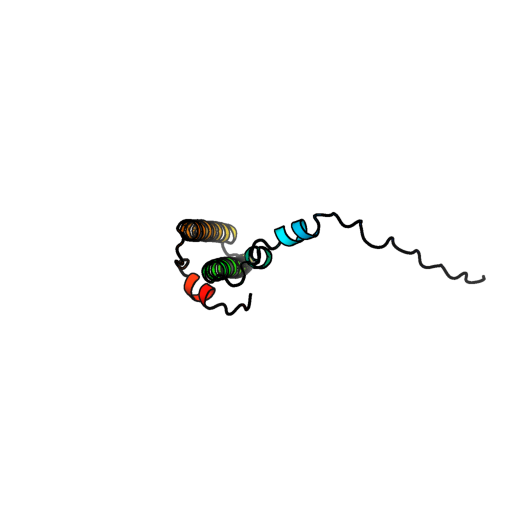.893 5.239 1.00 83.56 100 ALA A N 1
ATOM 782 C CA . ALA A 1 100 ? -18.835 1.117 5.276 1.00 83.56 100 ALA A CA 1
ATOM 783 C C . ALA A 1 100 ? -18.942 0.182 6.498 1.00 83.56 100 ALA A C 1
ATOM 785 O O . ALA A 1 100 ? -19.995 -0.411 6.711 1.00 83.56 100 ALA A O 1
ATOM 786 N N . GLY A 1 101 ? -17.881 0.045 7.304 1.00 81.00 101 GLY A N 1
ATOM 787 C CA . GLY A 1 101 ? -17.860 -0.895 8.430 1.00 81.00 101 GLY A CA 1
ATOM 788 C C . GLY A 1 101 ? -17.630 -2.351 8.012 1.00 81.00 101 GLY A C 1
ATOM 789 O O . GLY A 1 101 ? -17.915 -3.262 8.785 1.00 81.00 101 GLY A O 1
ATOM 790 N N . GLU A 1 102 ? -17.143 -2.589 6.792 1.00 81.19 102 GLU A N 1
ATOM 791 C CA . GLU A 1 102 ? -17.022 -3.921 6.198 1.00 81.19 102 GLU A CA 1
ATOM 792 C C . GLU A 1 102 ? -15.572 -4.424 6.182 1.00 81.19 102 GLU A C 1
ATOM 794 O O . GLU A 1 102 ? -14.652 -3.738 5.732 1.00 81.19 102 GLU A O 1
ATOM 799 N N . THR A 1 103 ? -15.372 -5.693 6.542 1.00 85.62 103 THR A N 1
ATOM 800 C CA . THR A 1 103 ? -14.079 -6.390 6.442 1.00 85.62 103 THR A CA 1
ATOM 801 C C . THR A 1 103 ? -13.930 -7.119 5.107 1.00 85.62 103 THR A C 1
ATOM 803 O O . THR A 1 103 ? -13.703 -8.327 5.040 1.00 85.62 103 THR A O 1
ATOM 806 N N . LYS A 1 104 ? -14.076 -6.379 4.004 1.00 85.56 104 LYS A N 1
ATOM 807 C CA . LYS A 1 104 ? -13.932 -6.936 2.654 1.00 85.56 104 LYS A CA 1
ATOM 808 C C . LYS A 1 104 ? -12.484 -6.872 2.180 1.00 85.56 104 LYS A C 1
ATOM 810 O O . LYS A 1 104 ? -11.784 -5.881 2.388 1.00 85.56 104 LYS A O 1
ATOM 815 N N . GLU A 1 105 ? -12.014 -7.963 1.589 1.00 87.00 105 GLU A N 1
ATOM 816 C CA . GLU A 1 105 ? -10.632 -8.100 1.130 1.00 87.00 105 GLU A CA 1
ATOM 817 C C . GLU A 1 105 ? -10.365 -7.268 -0.125 1.00 87.00 105 GLU A C 1
ATOM 819 O O . GLU A 1 105 ? -11.205 -7.184 -1.027 1.00 87.00 105 GLU A O 1
ATOM 824 N N . LEU A 1 106 ? -9.175 -6.659 -0.193 1.00 85.62 106 LEU A N 1
ATOM 825 C CA . LEU A 1 106 ? -8.726 -5.995 -1.412 1.00 85.62 106 LEU A CA 1
ATOM 826 C C . LEU A 1 106 ? -8.532 -7.037 -2.527 1.00 85.62 106 LEU A C 1
ATOM 828 O O . LEU A 1 106 ? -7.965 -8.104 -2.270 1.00 85.62 106 LEU A O 1
ATOM 832 N N . PRO A 1 107 ? -8.952 -6.752 -3.772 1.00 83.38 107 PRO A N 1
ATOM 833 C CA . PRO A 1 107 ? -8.769 -7.686 -4.878 1.00 83.38 107 PRO A CA 1
ATOM 834 C C . PRO A 1 107 ? -7.298 -8.089 -5.050 1.00 83.38 107 PRO A C 1
ATOM 836 O O . PRO A 1 107 ? -6.409 -7.246 -4.957 1.00 83.38 107 PRO A O 1
ATOM 839 N N . PHE A 1 108 ? -7.047 -9.373 -5.321 1.00 80.12 108 PHE A N 1
ATOM 840 C CA . PHE A 1 108 ? -5.730 -9.994 -5.563 1.00 80.12 108 PHE A CA 1
ATOM 841 C C . PHE A 1 108 ? -4.731 -9.998 -4.394 1.00 80.12 108 PHE A C 1
ATOM 843 O O . PHE A 1 108 ? -3.953 -10.943 -4.282 1.00 80.12 108 PHE A O 1
ATOM 850 N N . ILE A 1 109 ? -4.751 -8.997 -3.514 1.00 82.56 109 ILE A N 1
ATOM 851 C CA . ILE A 1 109 ? -3.787 -8.856 -2.410 1.00 82.56 109 ILE A CA 1
ATOM 852 C C . ILE A 1 109 ? -4.378 -9.206 -1.043 1.00 82.56 109 ILE A C 1
ATOM 854 O O . ILE A 1 109 ? -3.637 -9.574 -0.131 1.00 82.56 109 ILE A O 1
ATOM 858 N N . GLY A 1 110 ? -5.701 -9.131 -0.902 1.00 71.44 110 GLY A N 1
ATOM 859 C CA . GLY A 1 110 ? -6.398 -9.320 0.362 1.00 71.44 110 GLY A CA 1
ATOM 860 C C . GLY A 1 110 ? -6.127 -10.664 1.044 1.00 71.44 110 GLY A C 1
ATOM 861 O O . GLY A 1 110 ? -5.762 -10.632 2.218 1.00 71.44 110 GLY A O 1
ATOM 862 N N . PRO A 1 111 ? -6.144 -11.807 0.331 1.00 79.00 111 PRO A N 1
ATOM 863 C CA . PRO A 1 111 ? -5.844 -13.107 0.933 1.00 79.00 111 PRO A CA 1
ATOM 864 C C . PRO A 1 111 ? -4.425 -13.215 1.505 1.00 79.00 111 PRO A C 1
ATOM 866 O O . PRO A 1 111 ? -4.203 -13.925 2.486 1.00 79.00 111 PRO A O 1
ATOM 869 N N . TYR A 1 112 ? -3.450 -12.524 0.904 1.00 81.25 112 TYR A N 1
ATOM 870 C CA . TYR A 1 112 ? -2.063 -12.505 1.379 1.00 81.25 112 TYR A CA 1
ATOM 871 C C . TYR A 1 112 ? -1.905 -11.553 2.563 1.00 81.25 112 TYR A C 1
ATOM 873 O O . TYR A 1 112 ? -1.264 -11.902 3.552 1.00 81.25 112 TYR A O 1
ATOM 881 N N . ALA A 1 113 ? -2.542 -10.383 2.491 1.00 77.38 113 ALA A N 1
ATOM 882 C CA . ALA A 1 113 ? -2.523 -9.384 3.550 1.00 77.38 113 ALA A CA 1
ATOM 883 C C . ALA A 1 113 ? -3.181 -9.900 4.842 1.00 77.38 113 ALA A C 1
ATOM 885 O O . ALA A 1 113 ? -2.614 -9.748 5.922 1.00 77.38 113 ALA A O 1
ATOM 886 N N . THR A 1 114 ? -4.326 -10.585 4.745 1.00 76.19 114 THR A N 1
ATOM 887 C CA . THR A 1 114 ? -5.038 -11.167 5.899 1.00 76.19 114 THR A CA 1
ATOM 888 C C . THR A 1 114 ? -4.201 -12.227 6.628 1.00 76.19 114 THR A C 1
ATOM 890 O O . THR A 1 114 ? -4.273 -12.343 7.855 1.00 76.19 114 THR A O 1
ATOM 893 N N . ARG A 1 115 ? -3.373 -12.974 5.883 1.00 78.31 115 ARG A N 1
ATOM 894 C CA . ARG A 1 115 ? -2.493 -14.039 6.396 1.00 78.31 115 ARG A CA 1
ATOM 895 C C . ARG A 1 115 ? -1.182 -13.534 6.998 1.00 78.31 115 ARG A C 1
ATOM 897 O O . ARG A 1 115 ? -0.450 -14.340 7.570 1.00 78.31 115 ARG A O 1
ATOM 904 N N . LEU A 1 116 ? -0.875 -12.239 6.896 1.00 76.06 116 LEU A N 1
ATOM 905 C CA . LEU A 1 116 ? 0.286 -11.660 7.568 1.00 76.06 116 LEU A CA 1
ATOM 906 C C . LEU A 1 116 ? 0.107 -11.797 9.082 1.00 76.06 116 LEU A C 1
ATOM 908 O O . LEU A 1 116 ? -0.676 -11.075 9.703 1.00 76.06 116 LEU A O 1
ATOM 912 N N . ASN A 1 117 ? 0.852 -12.728 9.679 1.00 63.97 117 ASN A N 1
ATOM 913 C CA . ASN A 1 117 ? 0.844 -12.96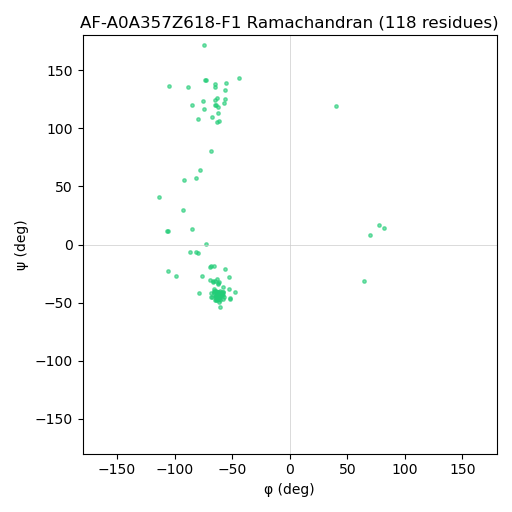8 11.118 1.00 63.97 117 ASN A CA 1
ATOM 914 C C . ASN A 1 117 ? 1.751 -11.956 11.833 1.00 63.97 117 ASN A C 1
ATOM 916 O O . ASN A 1 117 ? 2.731 -12.302 12.486 1.00 63.97 117 ASN A O 1
ATOM 920 N N . LEU A 1 118 ? 1.447 -10.676 11.634 1.00 63.69 118 LEU A N 1
ATOM 921 C CA . LEU A 1 118 ? 2.079 -9.584 12.351 1.00 63.69 118 LEU A CA 1
ATOM 922 C C . LEU A 1 118 ? 1.403 -9.510 13.723 1.00 63.69 118 LEU A C 1
ATOM 924 O O . LEU A 1 118 ? 0.229 -9.141 13.823 1.00 63.69 118 LEU A O 1
ATOM 928 N N . THR A 1 119 ? 2.121 -9.913 14.770 1.00 52.44 119 THR A N 1
ATOM 929 C CA . THR A 1 119 ? 1.754 -9.633 16.164 1.00 52.44 119 THR A CA 1
ATOM 930 C C . THR A 1 119 ? 1.905 -8.129 16.398 1.00 52.44 119 THR A C 1
ATOM 932 O O . THR A 1 119 ? 2.951 -7.669 16.852 1.00 52.44 119 THR A O 1
ATOM 935 N N . LEU A 1 120 ? 0.896 -7.368 15.972 1.00 53.78 120 LEU A N 1
ATOM 936 C CA . LEU A 1 120 ? 0.754 -5.922 16.163 1.00 53.78 120 LEU A CA 1
ATOM 937 C C . LEU A 1 120 ? -0.185 -5.621 17.327 1.00 53.78 120 LEU A C 1
ATOM 939 O O . LEU A 1 120 ? -1.198 -6.350 17.473 1.00 53.78 120 LEU A O 1
#

Secondary structure (DSSP, 8-state):
---PPPPP--PPPS-PPPTTHHHHHHHTTGGGHHHHTT-TT-HHHHHHHHHHHHHHHHHHHHHHHHHHHHHTT--HHHHHHHHHHHHHHHHHHHHHHHHTT--PPPTTTHHHHHT-----

Radius of gyration: 22.54 Å; Cα contacts (8 Å, |Δi|>4): 71; chains: 1; bounding box: 77×36×46 Å

Sequence (120 aa):
MDYQPVTPVSQPSSAPKHPQDMLAAVTYIIFFAPNLAGKKDDQYVKYHQRQAIGLVLFALILQGVISIIGYWGGPQYTLAWVVRLILLYFVIIGGKTALAGETKELPFIGPYATRLNLTL

pLDDT: mean 78.74, std 13.75, range [52.44, 96.06]